Protein AF-A0A120KND1-F1 (afdb_monomer_lite)

pLDDT: mean 85.4, std 10.32, range [51.56, 97.69]

Foldseek 3Di:
DAFDQLPCVVFAFDQPDFDFFWWKKFWQAFNDPFWKFKAFPPPRHTPDTRVPDDGGDIDGGDGQQRIWMAARPPRDIDRQRHPDDPLAQKTKTFACAWDAGPNDTDGGGKIKIFGDNPSPPGPSRRRTIMIIHHDDDPCVVVVVVVVVVVVVVVVVVVVD

InterPro domains:
  IPR013424 PEP-CTERM protein-sorting domain [TIGR02595] (135-158)

Structure (mmCIF, N/CA/C/O backbone):
data_AF-A0A120KND1-F1
#
_entry.id   AF-A0A120KND1-F1
#
loop_
_atom_site.group_PDB
_atom_site.id
_atom_site.type_symbol
_atom_site.label_atom_id
_atom_site.label_alt_id
_atom_site.label_comp_id
_atom_site.label_asym_id
_atom_site.label_entity_id
_atom_site.label_seq_id
_atom_site.pdbx_PDB_ins_code
_atom_site.Cartn_x
_atom_site.Cartn_y
_atom_site.Cartn_z
_atom_site.occupancy
_atom_site.B_iso_or_equiv
_atom_site.auth_seq_id
_atom_site.auth_comp_id
_atom_site.auth_asym_id
_atom_site.auth_atom_id
_atom_site.pdbx_PDB_model_num
ATOM 1 N N . MET A 1 1 ? 4.975 -9.873 -11.084 1.00 61.88 1 MET A N 1
ATOM 2 C CA . MET A 1 1 ? 3.947 -9.880 -12.145 1.00 61.88 1 MET A CA 1
ATOM 3 C C . MET A 1 1 ? 3.722 -8.434 -12.538 1.00 61.88 1 MET A C 1
ATOM 5 O O . MET A 1 1 ? 3.664 -7.613 -11.629 1.00 61.88 1 MET A O 1
ATOM 9 N N . PHE A 1 2 ? 3.710 -8.134 -13.836 1.00 68.31 2 PHE A N 1
ATOM 10 C CA . PHE A 1 2 ? 3.497 -6.771 -14.323 1.00 68.31 2 PHE A CA 1
ATOM 11 C C . PHE A 1 2 ? 2.007 -6.435 -14.295 1.00 68.31 2 PHE A C 1
ATOM 13 O O . PHE A 1 2 ? 1.181 -7.310 -14.564 1.00 68.31 2 PHE A O 1
ATOM 20 N N . LEU A 1 3 ? 1.683 -5.206 -13.904 1.00 76.00 3 LEU A N 1
ATOM 21 C CA . LEU A 1 3 ? 0.335 -4.665 -14.043 1.00 76.00 3 LEU A CA 1
ATOM 22 C C . LEU A 1 3 ? 0.090 -4.277 -15.505 1.00 76.00 3 LEU A C 1
ATOM 24 O O . LEU A 1 3 ? 1.035 -4.056 -16.259 1.00 76.00 3 LEU A O 1
ATOM 28 N N . ASN A 1 4 ? -1.178 -4.235 -15.911 1.00 71.88 4 ASN A N 1
ATOM 29 C CA . ASN A 1 4 ? -1.518 -3.634 -17.195 1.00 71.88 4 ASN A CA 1
ATOM 30 C C . ASN A 1 4 ? -1.293 -2.117 -17.095 1.00 71.88 4 ASN A C 1
ATOM 32 O O . ASN A 1 4 ? -1.786 -1.537 -16.121 1.00 71.88 4 ASN A O 1
ATOM 36 N N . PRO A 1 5 ? -0.636 -1.491 -18.088 1.00 66.56 5 PRO A N 1
ATOM 37 C CA . PRO A 1 5 ? -0.456 -0.044 -18.119 1.00 66.56 5 PRO A CA 1
ATOM 38 C C . PRO A 1 5 ? -1.791 0.682 -17.958 1.00 66.56 5 PRO A C 1
ATOM 40 O O . PRO A 1 5 ? -2.790 0.299 -18.581 1.00 66.56 5 PRO A O 1
ATOM 43 N N . GLY A 1 6 ? -1.825 1.713 -17.115 1.00 63.78 6 GLY A N 1
ATOM 44 C CA . GLY A 1 6 ? -3.037 2.502 -16.884 1.00 63.78 6 GLY A CA 1
ATOM 45 C C . GLY A 1 6 ? -4.097 1.808 -16.020 1.00 63.78 6 GLY A C 1
ATOM 46 O O . GLY A 1 6 ? -5.257 2.223 -16.025 1.00 63.78 6 GLY A O 1
ATOM 47 N N . PHE A 1 7 ? -3.727 0.787 -15.242 1.00 74.19 7 PHE A N 1
ATOM 48 C CA . PHE A 1 7 ? -4.619 0.090 -14.304 1.00 74.19 7 PHE A CA 1
ATOM 49 C C . PHE A 1 7 ? -5.394 1.042 -13.366 1.00 74.19 7 PHE A C 1
ATOM 51 O O . PHE A 1 7 ? -6.547 0.785 -13.019 1.00 74.19 7 PHE A O 1
ATOM 58 N N . LEU A 1 8 ? -4.795 2.171 -12.980 1.00 75.50 8 LEU A N 1
ATOM 59 C CA . LEU A 1 8 ? -5.418 3.141 -12.075 1.00 75.50 8 LEU A CA 1
ATOM 60 C C . LEU A 1 8 ? -6.400 4.112 -12.759 1.00 75.50 8 LEU A C 1
ATOM 62 O O . LEU A 1 8 ? -6.982 4.964 -12.090 1.00 75.50 8 LEU A O 1
ATOM 66 N N . THR A 1 9 ? -6.640 3.986 -14.066 1.00 67.00 9 THR A N 1
ATOM 67 C CA . THR A 1 9 ? -7.580 4.859 -14.795 1.00 67.00 9 THR A CA 1
ATOM 68 C C . THR A 1 9 ? -9.056 4.543 -14.521 1.00 67.00 9 THR A C 1
ATOM 70 O O . THR A 1 9 ? -9.905 5.418 -14.683 1.00 67.00 9 THR A O 1
ATOM 73 N N . GLU A 1 10 ? -9.373 3.333 -14.050 1.00 63.75 10 GLU A N 1
ATOM 74 C CA . GLU A 1 10 ? -10.747 2.896 -13.744 1.00 63.75 10 GLU A CA 1
ATOM 75 C C . GLU A 1 10 ? -11.195 3.229 -12.307 1.00 63.75 10 GLU A C 1
ATOM 77 O O . GLU A 1 10 ? -12.347 3.001 -11.932 1.00 63.75 10 GLU A O 1
ATOM 82 N N . VAL A 1 11 ? -10.304 3.780 -11.478 1.00 73.06 11 VAL A N 1
ATOM 83 C CA . VAL A 1 11 ? -10.566 4.077 -10.063 1.00 73.06 11 VAL A CA 1
ATOM 84 C C . VAL A 1 11 ? -10.618 5.576 -9.801 1.00 73.06 11 VAL A C 1
ATOM 86 O O . VAL A 1 11 ? -9.903 6.374 -10.400 1.00 73.06 11 VAL A O 1
ATOM 89 N N . THR A 1 12 ? -11.487 5.991 -8.874 1.00 77.06 12 THR A N 1
ATOM 90 C CA . THR A 1 12 ? -11.653 7.418 -8.575 1.00 77.06 12 THR A CA 1
ATOM 91 C C . THR A 1 12 ? -10.551 7.905 -7.630 1.00 77.06 12 THR A C 1
ATOM 93 O O . THR A 1 12 ? -10.419 7.372 -6.517 1.00 77.06 12 THR A O 1
ATOM 96 N N . PRO A 1 13 ? -9.773 8.927 -8.027 1.00 77.75 13 PRO A N 1
ATOM 97 C CA . PRO A 1 13 ? -8.748 9.506 -7.172 1.00 77.75 13 PRO A CA 1
ATOM 98 C C . PRO A 1 13 ? -9.388 10.224 -5.977 1.00 77.75 13 PRO A C 1
ATOM 100 O O . PRO A 1 13 ? -10.381 10.941 -6.116 1.00 77.75 13 PRO A O 1
ATOM 103 N N . VAL A 1 14 ? -8.808 10.055 -4.787 1.00 73.94 14 VAL A N 1
ATOM 104 C CA . VAL A 1 14 ? -9.272 10.702 -3.554 1.00 73.94 14 VAL A CA 1
ATOM 105 C C . VAL A 1 14 ? -8.193 11.631 -3.023 1.00 73.94 14 VAL A C 1
ATOM 107 O O . VAL A 1 14 ? -7.256 11.214 -2.353 1.00 73.94 14 VAL A O 1
ATOM 110 N N . LYS A 1 15 ? -8.365 12.924 -3.308 1.00 68.19 15 LYS A N 1
ATOM 111 C CA . LYS A 1 15 ? -7.487 14.006 -2.832 1.00 68.19 15 LYS A CA 1
ATOM 112 C C . LYS A 1 15 ? -7.764 14.404 -1.376 1.00 68.19 15 LYS A C 1
ATOM 114 O O . LYS A 1 15 ? -6.949 15.055 -0.731 1.00 68.19 15 LYS A O 1
ATOM 119 N N . ALA A 1 16 ? -8.938 14.052 -0.853 1.00 54.69 16 ALA A N 1
ATOM 120 C CA . ALA A 1 16 ? -9.440 14.585 0.405 1.00 54.69 16 ALA A CA 1
ATOM 121 C C . ALA A 1 16 ? -9.124 13.663 1.595 1.00 54.69 16 ALA A C 1
ATOM 123 O O . ALA A 1 16 ? -9.810 12.668 1.812 1.00 54.69 16 ALA A O 1
ATOM 124 N N . GLN A 1 17 ? -8.156 14.115 2.397 1.00 70.38 17 GLN A N 1
ATOM 125 C CA . GLN A 1 17 ? -7.692 13.617 3.701 1.00 70.38 17 GLN A CA 1
ATOM 126 C C . GLN A 1 17 ? -6.566 12.571 3.663 1.00 70.38 17 GLN A C 1
ATOM 128 O O . GLN A 1 17 ? -6.691 11.554 2.981 1.00 70.38 17 GLN A O 1
ATOM 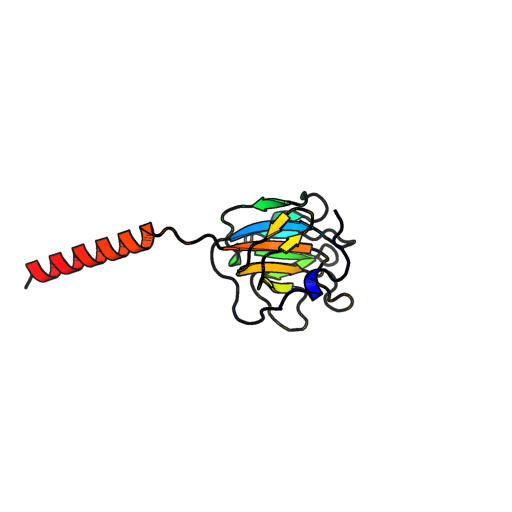133 N N . PRO A 1 18 ? -5.480 12.796 4.435 1.00 82.69 18 PRO A N 1
ATOM 134 C CA . PRO A 1 18 ? -4.481 11.772 4.684 1.00 82.69 18 PRO A CA 1
ATOM 135 C C . PRO A 1 18 ? -5.127 10.487 5.190 1.00 82.69 18 PRO A C 1
ATOM 137 O O . PRO A 1 18 ? -6.028 10.530 6.032 1.00 82.69 18 PRO A O 1
ATOM 140 N N . LEU A 1 19 ? -4.625 9.343 4.736 1.00 89.00 19 LEU A N 1
ATOM 141 C CA . LEU A 1 19 ? -4.941 8.083 5.389 1.00 89.00 19 LEU A CA 1
ATOM 142 C C . LEU A 1 19 ? -4.336 8.103 6.797 1.00 89.00 19 LEU A C 1
ATOM 144 O O . LEU A 1 19 ? -3.185 8.493 7.007 1.00 89.00 19 LEU A O 1
ATOM 148 N N . ILE A 1 20 ? -5.139 7.705 7.779 1.00 90.19 20 ILE A N 1
ATOM 149 C CA . ILE A 1 20 ? -4.747 7.656 9.189 1.00 90.19 20 ILE A CA 1
ATOM 150 C C . ILE A 1 20 ? -5.187 6.310 9.754 1.00 90.19 20 ILE A C 1
ATOM 152 O O . ILE A 1 20 ? -6.263 5.809 9.415 1.00 90.19 20 ILE A O 1
ATOM 156 N N . GLY A 1 21 ? -4.359 5.743 10.631 1.00 92.25 21 GLY A N 1
ATOM 157 C CA . GLY A 1 21 ? -4.658 4.525 11.371 1.00 92.25 21 GLY A CA 1
ATOM 158 C C . GLY A 1 21 ? -3.956 3.287 10.826 1.00 92.25 21 GLY A C 1
ATOM 159 O O . GLY A 1 21 ? -2.969 3.370 10.097 1.00 92.25 21 GLY A O 1
ATOM 160 N N . GLN A 1 22 ? -4.477 2.132 11.233 1.00 95.00 22 GLN A N 1
ATOM 161 C CA . GLN A 1 22 ? -3.908 0.824 10.935 1.00 95.00 22 GLN A CA 1
ATOM 162 C C . GLN A 1 22 ? -4.541 0.229 9.679 1.00 95.00 22 GLN A C 1
ATOM 164 O O . GLN A 1 22 ? -5.764 0.258 9.522 1.00 95.00 22 GLN A O 1
ATOM 169 N N . TYR A 1 23 ? -3.711 -0.332 8.806 1.00 95.62 23 TYR A N 1
ATOM 170 C CA . TYR A 1 23 ? -4.142 -0.959 7.563 1.00 95.62 23 TYR A CA 1
ATOM 171 C C . TYR A 1 23 ? -3.454 -2.305 7.360 1.00 95.62 23 TYR A C 1
ATOM 173 O O . TYR A 1 23 ? -2.273 -2.469 7.663 1.00 95.62 23 TYR A O 1
ATOM 181 N N . ASP A 1 24 ? -4.189 -3.245 6.778 1.00 97.06 24 ASP A N 1
ATOM 182 C CA . ASP A 1 24 ? -3.598 -4.409 6.138 1.00 97.06 24 ASP A CA 1
ATOM 183 C C . ASP A 1 24 ? -3.222 -4.008 4.713 1.00 97.06 24 ASP A C 1
ATOM 185 O O . ASP A 1 24 ? -4.067 -3.564 3.927 1.00 97.06 24 ASP A O 1
ATOM 189 N N . LEU A 1 25 ? -1.938 -4.124 4.395 1.00 97.69 25 LEU A N 1
ATOM 190 C CA . LEU A 1 25 ? -1.374 -3.710 3.119 1.00 97.69 25 LEU A CA 1
ATOM 191 C C . LEU A 1 25 ? -1.075 -4.928 2.271 1.00 97.69 25 LEU A C 1
ATOM 193 O O . LEU A 1 25 ? -0.472 -5.871 2.768 1.00 97.69 25 LEU A O 1
ATOM 197 N N . THR A 1 26 ? -1.441 -4.895 0.997 1.00 97.44 26 THR A N 1
ATOM 198 C CA . THR A 1 26 ? -1.127 -5.976 0.054 1.00 97.44 26 THR A CA 1
ATOM 199 C C . THR A 1 26 ? -0.433 -5.409 -1.167 1.00 97.44 26 THR A C 1
ATOM 201 O O . THR A 1 26 ? -0.915 -4.440 -1.755 1.00 97.44 26 THR A O 1
ATOM 204 N N . PHE A 1 27 ? 0.694 -6.006 -1.544 1.00 96.75 27 PHE A N 1
ATOM 205 C CA . PHE A 1 27 ? 1.410 -5.635 -2.757 1.00 96.75 27 PHE A CA 1
ATOM 206 C C . PHE A 1 27 ? 0.667 -6.170 -3.986 1.00 96.75 27 PHE A C 1
ATOM 208 O O . PHE A 1 27 ? 0.517 -7.382 -4.149 1.00 96.75 27 PHE A O 1
ATOM 215 N N . LEU A 1 28 ? 0.181 -5.271 -4.845 1.00 94.00 28 LEU A N 1
ATOM 216 C CA . LEU A 1 28 ? -0.609 -5.646 -6.023 1.00 94.00 28 LEU A CA 1
ATOM 217 C C . LEU A 1 28 ? 0.249 -5.846 -7.268 1.00 94.00 28 LEU A C 1
ATOM 219 O O . LEU A 1 28 ? -0.142 -6.590 -8.167 1.00 94.00 28 LEU A O 1
ATOM 223 N N . GLY A 1 29 ? 1.422 -5.219 -7.317 1.00 91.38 29 GLY A N 1
ATOM 224 C CA . GLY A 1 29 ? 2.350 -5.358 -8.427 1.00 91.38 29 GLY A CA 1
ATOM 225 C C . GLY A 1 29 ? 3.094 -4.074 -8.743 1.00 91.38 29 GLY A C 1
ATOM 226 O O . GLY A 1 29 ? 3.127 -3.132 -7.947 1.00 91.38 29 GLY A O 1
ATOM 227 N N . LYS A 1 30 ? 3.720 -4.092 -9.917 1.00 89.06 30 LYS A N 1
ATOM 228 C CA . LYS A 1 30 ? 4.513 -2.994 -10.452 1.00 89.06 30 LYS A CA 1
ATOM 229 C C . LYS A 1 30 ? 4.460 -2.958 -11.975 1.00 89.06 30 LYS A C 1
ATOM 231 O O . LYS A 1 30 ? 4.293 -4.009 -12.600 1.00 89.06 30 LYS A O 1
ATOM 236 N N . GLU A 1 31 ? 4.717 -1.789 -12.527 1.00 84.81 31 GLU A N 1
ATOM 237 C CA . GLU A 1 31 ? 5.106 -1.568 -13.920 1.00 84.81 31 GLU A CA 1
ATOM 238 C C . GLU A 1 31 ? 6.582 -1.116 -14.025 1.00 84.81 31 GLU A C 1
ATOM 240 O O . GLU A 1 31 ? 7.254 -1.433 -14.990 1.00 84.81 31 GLU A O 1
ATOM 245 N N . ALA A 1 32 ? 7.192 -0.633 -12.937 1.00 75.12 32 ALA A N 1
ATOM 246 C CA . ALA A 1 32 ? 8.507 0.015 -12.958 1.00 75.12 32 ALA A CA 1
ATOM 247 C C . ALA A 1 32 ? 9.705 -0.794 -13.486 1.00 75.12 32 ALA A C 1
ATOM 249 O O . ALA A 1 32 ? 9.902 -1.983 -13.166 1.00 75.12 32 ALA A O 1
ATOM 250 N N . ALA A 1 33 ? 10.627 -0.064 -14.121 1.00 76.94 33 ALA A N 1
ATOM 251 C CA . ALA A 1 33 ? 12.001 -0.490 -14.390 1.00 76.94 33 ALA A CA 1
ATOM 252 C C . ALA A 1 33 ? 12.923 -0.383 -13.155 1.00 76.94 33 ALA A C 1
ATOM 254 O O . ALA A 1 33 ? 13.848 -1.191 -13.016 1.00 76.94 33 ALA A O 1
ATOM 255 N N . TYR A 1 34 ? 12.674 0.568 -12.246 1.00 86.56 34 TYR A N 1
ATOM 256 C CA . TYR A 1 34 ? 13.499 0.780 -11.052 1.00 86.56 34 TYR A CA 1
ATOM 257 C C . TYR A 1 34 ? 13.005 0.004 -9.824 1.00 86.56 34 TYR A C 1
ATOM 259 O O . TYR A 1 34 ? 11.887 -0.512 -9.752 1.00 86.56 34 TYR A O 1
ATOM 267 N N . ASN A 1 35 ? 13.899 -0.117 -8.839 1.00 91.62 35 ASN A N 1
ATOM 268 C CA . ASN A 1 35 ? 13.675 -0.869 -7.607 1.00 91.62 35 ASN A CA 1
ATOM 269 C C . ASN A 1 35 ? 13.050 0.004 -6.512 1.00 91.62 35 ASN A C 1
ATOM 271 O O . ASN A 1 35 ? 13.749 0.442 -5.597 1.00 91.62 35 ASN A O 1
ATOM 275 N N . ASN A 1 36 ? 11.741 0.215 -6.587 1.00 93.25 36 ASN A N 1
ATOM 276 C CA . ASN A 1 36 ? 10.990 1.025 -5.632 1.00 93.25 36 ASN A CA 1
ATOM 277 C C . ASN A 1 36 ? 10.657 0.232 -4.368 1.00 93.25 36 ASN A C 1
ATOM 279 O O . ASN A 1 36 ? 10.415 -0.983 -4.410 1.00 93.25 36 ASN A O 1
ATOM 283 N N . SER A 1 37 ? 10.660 0.923 -3.230 1.00 95.62 37 SER A N 1
ATOM 284 C CA . SER A 1 37 ? 10.417 0.308 -1.925 1.00 95.62 37 SER A CA 1
ATOM 285 C C . SER A 1 37 ? 9.372 1.078 -1.131 1.00 95.62 37 SER A C 1
ATOM 287 O O . SER A 1 37 ? 9.364 2.302 -1.127 1.00 95.62 37 SER A O 1
ATOM 289 N N . LEU A 1 38 ? 8.525 0.357 -0.403 1.00 97.19 38 LEU A N 1
ATOM 290 C CA . LEU A 1 38 ? 7.748 0.906 0.700 1.00 97.19 38 LEU A CA 1
ATOM 291 C C . LEU A 1 38 ? 8.519 0.638 1.992 1.00 97.19 38 LEU A C 1
ATOM 293 O O . LEU A 1 38 ? 8.793 -0.516 2.330 1.00 97.19 38 LEU A O 1
ATOM 297 N N . LEU A 1 39 ? 8.845 1.697 2.717 1.00 96.88 39 LEU A N 1
ATOM 298 C CA . LEU A 1 39 ? 9.624 1.677 3.943 1.00 96.88 39 LEU A CA 1
ATOM 299 C C . LEU A 1 39 ? 8.780 2.088 5.146 1.00 96.88 39 LEU A C 1
ATOM 301 O O . LEU A 1 39 ? 7.876 2.914 5.028 1.00 96.88 39 LEU A O 1
ATOM 305 N N . ARG A 1 40 ? 9.144 1.589 6.326 1.00 96.25 40 ARG A N 1
ATOM 306 C CA . ARG A 1 40 ? 8.695 2.128 7.611 1.00 96.25 40 ARG A CA 1
ATOM 307 C C . ARG A 1 40 ? 9.727 3.108 8.162 1.00 96.25 40 ARG A C 1
ATOM 309 O O . ARG A 1 40 ? 10.925 2.815 8.214 1.00 96.25 40 ARG A O 1
ATOM 316 N N . MET A 1 41 ? 9.250 4.265 8.608 1.00 90.81 41 MET A N 1
ATOM 317 C CA . MET A 1 41 ? 10.038 5.299 9.265 1.00 90.81 41 MET A CA 1
ATOM 318 C C . MET A 1 41 ? 9.525 5.582 10.687 1.00 90.81 41 MET A C 1
ATOM 320 O O . MET A 1 41 ? 8.315 5.567 10.914 1.00 90.81 41 MET A O 1
ATOM 324 N N . PRO A 1 42 ? 10.430 5.883 11.641 1.00 82.88 42 PRO A N 1
ATOM 325 C CA . PRO A 1 42 ? 11.894 5.875 11.504 1.00 82.88 42 PRO A CA 1
ATOM 326 C C . PRO A 1 42 ? 12.463 4.443 11.392 1.00 82.88 42 PRO A C 1
ATOM 328 O O . PRO A 1 42 ? 11.843 3.493 11.852 1.00 82.88 42 PRO A O 1
ATOM 331 N N . GLY A 1 43 ? 13.646 4.286 10.782 1.00 80.44 43 GLY A N 1
ATOM 332 C CA . GLY A 1 43 ? 14.367 2.999 10.715 1.00 80.44 43 GLY A CA 1
ATOM 333 C C . GLY A 1 43 ? 14.603 2.427 9.311 1.00 80.44 43 GLY A C 1
ATOM 334 O O . GLY A 1 43 ? 15.494 1.601 9.155 1.00 80.44 43 GLY A O 1
ATOM 335 N N . SER A 1 44 ? 13.889 2.909 8.287 1.00 87.31 44 SER A N 1
ATOM 336 C CA . SER A 1 44 ? 14.013 2.451 6.886 1.00 87.31 44 SER A CA 1
ATOM 337 C C . SER A 1 44 ? 13.849 0.930 6.722 1.00 87.31 44 SER A C 1
ATOM 339 O O . SER A 1 44 ? 14.501 0.311 5.884 1.00 87.31 44 SER A O 1
ATOM 341 N N . GLU A 1 45 ? 12.987 0.313 7.536 1.00 95.25 45 GLU A N 1
ATOM 342 C CA . GLU A 1 45 ? 12.630 -1.101 7.383 1.00 95.25 45 GLU A CA 1
ATOM 343 C C . GLU A 1 45 ? 11.866 -1.275 6.068 1.00 95.25 45 GLU A C 1
ATOM 345 O O . GLU A 1 45 ? 10.856 -0.607 5.849 1.00 95.25 45 GLU A O 1
ATOM 350 N N . VAL A 1 46 ? 12.332 -2.171 5.199 1.00 96.00 46 VAL A N 1
ATOM 351 C CA . VAL A 1 46 ? 11.673 -2.457 3.922 1.00 96.00 46 VAL A CA 1
ATOM 352 C C . VAL A 1 46 ? 10.442 -3.324 4.170 1.00 96.00 46 VAL A C 1
ATOM 354 O O . VAL A 1 46 ? 10.554 -4.495 4.526 1.00 96.00 46 VAL A O 1
ATOM 357 N N . ILE A 1 47 ? 9.264 -2.750 3.948 1.00 97.25 47 ILE A N 1
ATOM 358 C CA . ILE A 1 47 ? 7.975 -3.437 4.067 1.00 97.25 47 ILE A CA 1
ATOM 359 C C . ILE A 1 47 ? 7.677 -4.205 2.785 1.00 97.25 47 ILE A C 1
ATOM 361 O O . ILE A 1 47 ? 7.393 -5.404 2.835 1.00 97.25 47 ILE A O 1
ATOM 365 N N . PHE A 1 48 ? 7.807 -3.518 1.650 1.00 97.44 48 PHE A N 1
ATOM 366 C CA . PHE A 1 48 ? 7.713 -4.091 0.314 1.00 97.44 48 PHE A CA 1
ATOM 367 C C . PHE A 1 48 ? 8.809 -3.528 -0.578 1.00 97.44 48 PHE A C 1
ATOM 369 O O . PHE A 1 48 ? 9.194 -2.370 -0.446 1.00 97.44 48 PHE A O 1
ATOM 376 N N . LYS A 1 49 ? 9.274 -4.337 -1.522 1.00 95.56 49 LYS A N 1
ATOM 377 C CA . LYS A 1 49 ? 10.208 -3.933 -2.565 1.00 95.56 49 LYS A CA 1
ATOM 378 C C . LYS A 1 49 ? 9.790 -4.580 -3.870 1.00 95.56 49 LYS A C 1
ATOM 380 O O . LYS A 1 49 ? 9.723 -5.804 -3.964 1.00 95.56 49 LYS A O 1
ATOM 385 N N . ASN A 1 50 ? 9.513 -3.758 -4.872 1.00 92.06 50 ASN A N 1
ATOM 386 C CA . ASN A 1 50 ? 8.826 -4.179 -6.090 1.00 92.06 50 ASN A CA 1
ATOM 387 C C . ASN A 1 50 ? 9.575 -5.259 -6.911 1.00 92.06 50 ASN A C 1
ATOM 389 O O . ASN A 1 50 ? 8.952 -5.963 -7.705 1.00 92.06 50 ASN A O 1
ATOM 393 N N . SER A 1 51 ? 10.888 -5.430 -6.712 1.00 91.12 51 SER A N 1
ATOM 394 C CA . SER A 1 51 ? 11.697 -6.469 -7.366 1.00 91.12 51 SER A CA 1
ATOM 395 C C . SER A 1 51 ? 11.729 -7.821 -6.667 1.00 91.12 51 SER A C 1
ATOM 397 O O . SER A 1 51 ? 12.140 -8.796 -7.294 1.00 91.12 51 SER A O 1
ATOM 399 N N . VAL A 1 52 ? 11.328 -7.904 -5.397 1.00 93.25 52 VAL A N 1
ATOM 400 C CA . VAL A 1 52 ? 11.443 -9.146 -4.606 1.00 93.25 52 VAL A CA 1
ATOM 401 C C . VAL A 1 52 ? 10.157 -9.540 -3.888 1.00 93.25 52 VAL A C 1
ATOM 403 O O . VAL A 1 52 ? 9.956 -10.721 -3.628 1.00 93.25 52 VAL A O 1
ATOM 406 N N . THR A 1 53 ? 9.280 -8.587 -3.579 1.00 95.06 53 THR A N 1
ATOM 407 C CA . THR A 1 53 ? 7.984 -8.853 -2.953 1.00 95.06 53 THR A CA 1
ATOM 408 C C . THR A 1 53 ? 7.064 -9.565 -3.935 1.00 95.06 53 THR A C 1
ATOM 410 O O . THR A 1 53 ? 6.899 -9.139 -5.082 1.00 95.06 53 THR A O 1
ATOM 413 N N . ALA A 1 54 ? 6.449 -10.655 -3.484 1.00 94.00 54 ALA A N 1
ATOM 414 C CA . ALA A 1 54 ? 5.513 -11.405 -4.306 1.00 94.00 54 ALA A CA 1
ATOM 415 C C . ALA A 1 54 ? 4.174 -10.660 -4.415 1.00 94.00 54 ALA A C 1
ATOM 417 O O . ALA A 1 54 ? 3.690 -10.067 -3.453 1.00 94.00 54 ALA A O 1
ATOM 418 N N . VAL A 1 55 ? 3.543 -10.705 -5.590 1.00 94.06 55 VAL A N 1
ATOM 419 C CA . VAL A 1 55 ? 2.189 -10.156 -5.755 1.00 94.06 55 VAL A CA 1
ATOM 420 C C . VAL A 1 55 ? 1.212 -10.940 -4.880 1.00 94.06 55 VAL A C 1
ATOM 422 O O . VAL A 1 55 ? 1.242 -12.169 -4.865 1.00 94.06 55 VAL A O 1
ATOM 425 N N . GLY A 1 56 ? 0.369 -10.221 -4.140 1.00 94.81 56 GLY A N 1
ATOM 426 C CA . GLY A 1 56 ? -0.546 -10.783 -3.146 1.00 94.81 56 GLY A CA 1
ATOM 427 C C . GLY A 1 56 ? 0.060 -10.916 -1.751 1.00 94.81 56 GLY A C 1
ATOM 428 O O . GLY A 1 56 ? -0.637 -11.317 -0.825 1.00 94.81 56 GLY A O 1
ATOM 429 N N . GLU A 1 57 ? 1.334 -10.565 -1.569 1.00 97.12 57 GLU A N 1
ATOM 430 C CA . GLU A 1 57 ? 1.959 -10.572 -0.253 1.00 97.12 57 GLU A CA 1
ATOM 431 C C . GLU A 1 57 ? 1.379 -9.465 0.638 1.00 97.12 57 GLU A C 1
ATOM 433 O O . GLU A 1 57 ? 1.336 -8.291 0.257 1.00 97.12 57 GLU A O 1
ATOM 438 N N . THR A 1 58 ? 0.946 -9.850 1.842 1.00 97.12 58 THR A N 1
ATOM 439 C CA . THR A 1 58 ? 0.269 -8.963 2.794 1.00 97.12 58 THR A CA 1
ATOM 440 C C . THR A 1 58 ? 1.138 -8.656 4.017 1.00 97.12 58 THR A C 1
ATOM 442 O O . THR A 1 58 ? 1.913 -9.488 4.501 1.00 97.12 58 THR A O 1
ATOM 445 N N . ARG A 1 59 ? 0.989 -7.441 4.547 1.00 97.38 59 ARG A N 1
ATOM 446 C CA . ARG A 1 59 ? 1.524 -6.978 5.831 1.00 97.38 59 ARG A CA 1
ATOM 447 C C . ARG A 1 59 ? 0.367 -6.449 6.661 1.00 97.38 59 ARG A C 1
ATOM 449 O O . ARG A 1 59 ? -0.304 -5.510 6.247 1.00 97.38 59 ARG A O 1
ATOM 456 N N . ALA A 1 60 ? 0.120 -7.082 7.800 1.00 95.81 60 ALA A N 1
ATOM 457 C CA . ALA A 1 60 ? -1.019 -6.757 8.647 1.00 95.81 60 ALA A CA 1
ATOM 458 C C . ALA A 1 60 ? -0.700 -5.631 9.636 1.00 95.81 60 ALA A C 1
ATOM 460 O O . ALA A 1 60 ? 0.443 -5.504 10.078 1.00 95.81 60 ALA A O 1
ATOM 461 N N . ASN A 1 61 ? -1.735 -4.885 10.033 1.00 94.38 61 ASN A N 1
ATOM 462 C CA . ASN A 1 61 ? -1.687 -3.906 11.127 1.00 94.38 61 ASN A CA 1
ATOM 463 C C . ASN A 1 61 ? -0.514 -2.911 11.012 1.00 94.38 61 ASN A C 1
ATOM 465 O O . ASN A 1 61 ? 0.310 -2.764 11.920 1.00 94.38 61 ASN A O 1
ATOM 469 N N . MET A 1 62 ? -0.419 -2.281 9.843 1.00 95.62 62 MET A N 1
ATOM 470 C CA . MET A 1 62 ? 0.583 -1.274 9.525 1.00 95.62 62 MET A CA 1
ATOM 471 C C . MET A 1 62 ? 0.036 0.126 9.791 1.00 95.62 62 MET A C 1
ATOM 473 O O . MET A 1 62 ? -1.004 0.497 9.244 1.00 95.62 62 MET A O 1
ATOM 477 N N . ASP A 1 63 ? 0.766 0.933 10.563 1.00 94.69 63 ASP A N 1
ATOM 478 C CA . ASP A 1 63 ? 0.445 2.351 10.724 1.00 94.69 63 ASP A CA 1
ATOM 479 C C . ASP A 1 63 ? 0.815 3.098 9.443 1.00 94.69 63 ASP A C 1
ATOM 481 O O . ASP A 1 63 ? 1.998 3.308 9.163 1.00 94.69 63 ASP A O 1
ATOM 485 N N . ILE A 1 64 ? -0.188 3.498 8.661 1.00 93.81 64 ILE A N 1
ATOM 486 C CA . ILE A 1 64 ? 0.026 4.102 7.342 1.00 93.81 64 ILE A CA 1
ATOM 487 C C . ILE A 1 64 ? 0.825 5.412 7.426 1.00 93.81 64 ILE A C 1
ATOM 489 O O . ILE A 1 64 ? 1.588 5.719 6.514 1.00 93.81 64 ILE A O 1
ATOM 493 N N . ALA A 1 65 ? 0.721 6.156 8.533 1.00 93.06 65 ALA A N 1
ATOM 494 C CA . ALA A 1 65 ? 1.439 7.418 8.716 1.00 93.06 65 ALA A CA 1
ATOM 495 C C . ALA A 1 65 ? 2.956 7.225 8.895 1.00 93.06 65 ALA A C 1
ATOM 497 O O . ALA A 1 65 ? 3.732 8.159 8.700 1.00 93.06 65 ALA A O 1
ATOM 498 N N . SER A 1 66 ? 3.385 6.010 9.245 1.00 94.31 66 SER A N 1
ATOM 499 C CA . SER A 1 66 ? 4.801 5.648 9.359 1.00 94.31 66 SER A CA 1
ATOM 500 C C . SER A 1 66 ? 5.431 5.245 8.025 1.00 94.31 66 SER A C 1
ATOM 502 O O . SER A 1 66 ? 6.630 4.970 7.978 1.00 94.31 66 SER A O 1
ATOM 504 N N . LEU A 1 67 ? 4.650 5.170 6.944 1.00 96.12 67 LEU A N 1
ATOM 505 C CA . LEU A 1 67 ? 5.084 4.555 5.696 1.00 96.12 67 LEU A CA 1
ATOM 506 C C . LEU A 1 67 ? 5.474 5.569 4.635 1.00 96.12 67 LEU A C 1
ATOM 508 O O . LEU A 1 67 ? 4.823 6.597 4.454 1.00 96.12 67 LEU A O 1
ATOM 512 N N . TRP A 1 68 ? 6.541 5.235 3.921 1.00 95.00 68 TRP A N 1
ATOM 513 C CA . TRP A 1 68 ? 7.161 6.090 2.923 1.00 95.00 68 TRP A CA 1
ATOM 514 C C . TRP A 1 68 ? 7.529 5.269 1.699 1.00 95.00 68 TRP A C 1
ATOM 516 O O . TRP A 1 68 ? 8.108 4.195 1.832 1.00 95.00 68 TRP A O 1
ATOM 526 N N . PHE A 1 69 ? 7.224 5.772 0.513 1.00 94.06 69 PHE A N 1
ATOM 527 C CA . PHE A 1 69 ? 7.818 5.253 -0.709 1.00 94.06 69 PHE A CA 1
ATOM 528 C C . PHE A 1 69 ? 9.228 5.800 -0.862 1.00 94.06 69 PHE A C 1
ATOM 530 O O . PHE A 1 69 ? 9.465 6.967 -0.564 1.00 94.06 69 PHE A O 1
ATOM 537 N N . GLU A 1 70 ? 10.143 4.962 -1.330 1.00 93.44 70 GLU A N 1
ATOM 538 C CA . GLU A 1 70 ? 11.485 5.323 -1.763 1.00 93.44 70 GLU A CA 1
ATOM 539 C C . GLU A 1 70 ? 11.644 4.953 -3.238 1.00 93.44 70 GLU A C 1
ATOM 541 O O . GLU A 1 70 ? 11.449 3.792 -3.622 1.00 93.44 70 GLU A O 1
ATOM 546 N N . SER A 1 71 ? 12.001 5.952 -4.042 1.00 91.31 71 SER A N 1
ATOM 547 C CA . SER A 1 71 ? 12.319 5.784 -5.456 1.00 91.31 71 SER A CA 1
ATOM 548 C C . SER A 1 71 ? 13.663 5.079 -5.622 1.00 91.31 71 SER A C 1
ATOM 550 O O . SER A 1 71 ? 14.682 5.502 -5.072 1.00 91.31 71 SER A O 1
ATOM 552 N N . GLY A 1 72 ? 13.684 4.017 -6.425 1.00 89.12 72 GLY A N 1
ATOM 553 C CA . GLY A 1 72 ? 14.915 3.326 -6.802 1.00 89.12 72 GLY A CA 1
ATOM 554 C C . GLY A 1 72 ? 15.788 4.108 -7.790 1.00 89.12 72 GLY A C 1
ATOM 555 O O . GLY A 1 72 ? 16.920 3.691 -8.033 1.00 89.12 72 GLY A O 1
ATOM 556 N N . LEU A 1 73 ? 15.271 5.198 -8.368 1.00 87.94 73 LEU A N 1
ATOM 557 C CA . LEU A 1 73 ? 15.972 6.046 -9.332 1.00 87.94 73 LEU A CA 1
ATOM 558 C C . LEU A 1 73 ? 16.872 7.079 -8.640 1.00 87.94 73 LEU A C 1
ATOM 560 O O . LEU A 1 73 ? 18.050 7.193 -8.975 1.00 87.94 73 LEU A O 1
ATOM 564 N N . ASP A 1 74 ? 16.314 7.841 -7.699 1.00 87.19 74 ASP A N 1
ATOM 565 C CA . ASP A 1 74 ? 16.958 9.014 -7.092 1.00 87.19 74 ASP A CA 1
ATOM 566 C C . ASP A 1 74 ? 17.014 8.961 -5.554 1.00 87.19 74 ASP A C 1
ATOM 568 O O . ASP A 1 74 ? 17.619 9.832 -4.926 1.00 87.19 74 ASP A O 1
ATOM 572 N N . GLY A 1 75 ? 16.420 7.934 -4.934 1.00 87.69 75 GLY A N 1
ATOM 573 C CA . GLY A 1 75 ? 16.339 7.793 -3.480 1.00 87.69 75 GLY A CA 1
ATOM 574 C C . GLY A 1 75 ? 15.369 8.771 -2.814 1.00 87.69 75 GLY A C 1
ATOM 575 O O . GLY A 1 75 ? 15.367 8.877 -1.585 1.00 87.69 75 GLY A O 1
ATOM 576 N N . ASN A 1 76 ? 14.557 9.500 -3.587 1.00 88.06 76 ASN A N 1
ATOM 577 C CA . ASN A 1 76 ? 13.565 10.413 -3.041 1.00 88.06 76 ASN A CA 1
ATOM 578 C C . ASN A 1 76 ? 12.524 9.644 -2.222 1.00 88.06 76 ASN A C 1
ATOM 580 O O . ASN A 1 76 ? 12.126 8.532 -2.579 1.00 88.06 76 ASN A O 1
ATOM 584 N N . ARG A 1 77 ? 12.078 10.253 -1.118 1.00 90.44 77 ARG A N 1
ATOM 585 C CA . ARG A 1 77 ? 11.152 9.639 -0.168 1.00 90.44 77 ARG A CA 1
ATOM 586 C C . ARG A 1 77 ? 9.896 10.469 0.002 1.00 90.44 77 ARG A C 1
ATOM 588 O O . ARG A 1 77 ? 9.967 11.652 0.328 1.00 90.44 77 ARG A O 1
ATOM 595 N N . LEU A 1 78 ? 8.744 9.824 -0.146 1.00 90.62 78 LEU A N 1
ATOM 596 C CA . LEU A 1 78 ? 7.434 10.464 -0.044 1.00 90.62 78 LEU A CA 1
ATOM 597 C C . LEU A 1 78 ? 6.516 9.679 0.885 1.00 90.62 78 LEU A C 1
ATOM 599 O O . LEU A 1 78 ? 6.473 8.453 0.833 1.00 90.62 78 LEU A O 1
ATOM 603 N N . ALA A 1 79 ? 5.768 10.389 1.726 1.00 91.69 79 ALA A N 1
ATOM 604 C CA . ALA A 1 79 ? 4.815 9.766 2.634 1.00 91.69 79 ALA A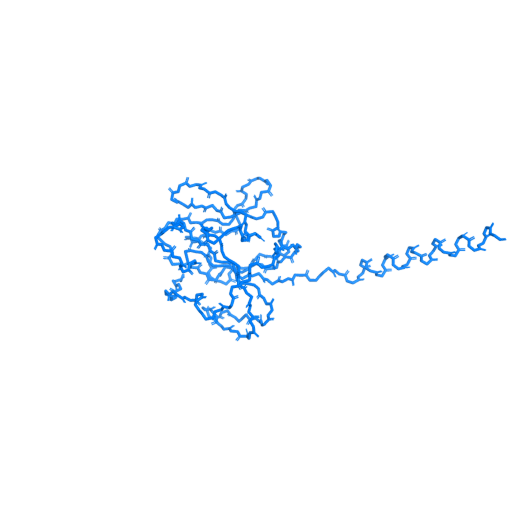 CA 1
ATOM 605 C C . ALA A 1 79 ? 3.733 9.014 1.841 1.00 91.69 79 ALA A C 1
ATOM 607 O O . ALA A 1 79 ? 3.136 9.560 0.916 1.00 91.69 79 ALA A O 1
ATOM 608 N N . ALA A 1 80 ? 3.460 7.765 2.219 1.00 92.19 80 ALA A N 1
ATOM 609 C CA . ALA A 1 80 ? 2.500 6.907 1.523 1.00 92.19 80 ALA A CA 1
ATOM 610 C C . ALA A 1 80 ? 1.036 7.248 1.849 1.00 92.19 80 ALA A C 1
ATOM 612 O O . ALA A 1 80 ? 0.118 6.803 1.163 1.00 92.19 80 ALA A O 1
ATOM 613 N N . ASN A 1 81 ? 0.804 8.008 2.919 1.00 90.19 81 ASN A N 1
ATOM 614 C CA . ASN A 1 81 ? -0.529 8.298 3.433 1.00 90.19 81 ASN A CA 1
ATOM 615 C C . ASN A 1 81 ? -1.082 9.659 3.004 1.00 90.19 81 ASN A C 1
ATOM 617 O O . ASN A 1 81 ? -2.223 9.974 3.336 1.00 90.19 81 ASN A O 1
ATOM 621 N N . VAL A 1 82 ? -0.291 10.474 2.310 1.00 83.44 82 VAL A N 1
ATOM 622 C CA . VAL A 1 82 ? -0.691 11.804 1.859 1.00 83.44 82 VAL A CA 1
ATOM 623 C C . VAL A 1 82 ? -0.563 11.851 0.349 1.00 83.44 82 VAL A C 1
ATOM 625 O O . VAL A 1 82 ? 0.443 11.435 -0.213 1.00 83.44 82 VAL A O 1
ATOM 628 N N . TRP A 1 83 ? -1.578 12.411 -0.296 1.00 83.88 83 TRP A N 1
ATOM 629 C CA . TRP A 1 83 ? -1.452 12.953 -1.637 1.00 83.88 83 TRP A CA 1
ATOM 630 C C . TRP A 1 83 ? -1.180 14.460 -1.486 1.00 83.88 83 TRP A C 1
ATOM 632 O O . TRP A 1 83 ? -2.129 15.214 -1.271 1.00 83.88 83 TRP A O 1
ATOM 642 N N . PRO A 1 84 ? 0.095 14.903 -1.513 1.00 65.56 84 PRO A N 1
ATOM 643 C CA . PRO A 1 84 ? 0.443 16.279 -1.173 1.00 65.56 84 PRO A CA 1
ATOM 644 C C . PRO A 1 84 ? -0.034 17.275 -2.233 1.00 65.56 84 PRO A C 1
ATOM 646 O O . PRO A 1 84 ? -0.686 18.240 -1.862 1.00 65.56 84 PRO A O 1
ATOM 649 N N . ASP A 1 85 ? 0.193 17.001 -3.526 1.00 72.62 85 ASP A N 1
ATOM 650 C CA . ASP A 1 85 ? -0.152 17.908 -4.632 1.00 72.62 85 ASP A CA 1
ATOM 651 C C . ASP A 1 85 ? -0.417 17.158 -5.949 1.00 72.62 85 ASP A C 1
ATOM 653 O O . ASP A 1 85 ? -0.083 15.979 -6.097 1.00 72.62 85 ASP A O 1
ATOM 657 N N . ASP A 1 86 ? -0.993 17.837 -6.948 1.00 67.81 86 ASP A N 1
ATOM 658 C CA . ASP A 1 86 ? -1.281 17.241 -8.263 1.00 67.81 86 ASP A CA 1
ATOM 659 C C . ASP A 1 86 ? -0.007 16.833 -9.039 1.00 67.81 86 ASP A C 1
ATOM 661 O O . ASP A 1 86 ? -0.086 15.963 -9.902 1.00 67.81 86 ASP A O 1
ATOM 665 N N . ASP A 1 87 ? 1.169 17.341 -8.663 1.00 64.62 87 ASP A N 1
ATOM 666 C CA . ASP A 1 87 ? 2.476 16.937 -9.215 1.00 64.62 87 ASP A CA 1
ATOM 667 C C . ASP A 1 87 ? 3.231 15.913 -8.342 1.00 64.62 87 ASP A C 1
ATOM 669 O O . ASP A 1 87 ? 4.400 15.614 -8.577 1.00 64.62 87 ASP A O 1
ATOM 673 N N . SER A 1 88 ? 2.577 15.361 -7.316 1.00 76.94 88 SER A N 1
ATOM 674 C CA . SER A 1 88 ? 3.152 14.302 -6.483 1.00 76.94 88 SER A CA 1
ATOM 675 C C . SER A 1 88 ? 3.335 12.993 -7.252 1.00 76.94 88 SER A C 1
ATOM 677 O O . SER A 1 88 ? 2.460 12.623 -8.024 1.00 76.94 88 SER A O 1
ATOM 679 N N . CYS A 1 89 ? 4.406 12.257 -6.939 1.00 86.50 89 CYS A N 1
ATOM 680 C CA . CYS A 1 89 ? 4.632 10.854 -7.311 1.00 86.50 89 CYS A CA 1
ATOM 681 C C . CYS A 1 89 ? 3.727 9.850 -6.565 1.00 86.50 89 CYS A C 1
ATOM 683 O O . CYS A 1 89 ? 3.819 8.658 -6.821 1.00 86.50 89 CYS A O 1
ATOM 685 N N . VAL A 1 90 ? 2.896 10.280 -5.611 1.00 88.94 90 VAL A N 1
ATOM 686 C CA . VAL A 1 90 ? 1.983 9.398 -4.868 1.00 88.94 90 VAL A CA 1
ATOM 687 C C . VAL A 1 90 ? 0.543 9.781 -5.180 1.00 88.94 90 VAL A C 1
ATOM 689 O O . VAL A 1 90 ? 0.169 10.960 -5.164 1.00 88.94 90 VAL A O 1
ATOM 692 N N . ARG A 1 91 ? -0.293 8.769 -5.415 1.00 88.31 91 ARG A N 1
ATOM 693 C CA . ARG A 1 91 ? -1.741 8.916 -5.547 1.00 88.31 91 ARG A CA 1
ATOM 694 C C . ARG A 1 91 ? -2.484 7.895 -4.719 1.00 88.31 91 ARG A C 1
ATOM 696 O O . ARG A 1 91 ? -2.092 6.738 -4.618 1.00 88.31 91 ARG A O 1
ATOM 703 N N . ILE A 1 92 ? -3.602 8.345 -4.165 1.00 89.56 92 ILE A N 1
ATOM 704 C CA . ILE A 1 92 ? -4.506 7.513 -3.384 1.00 89.56 92 ILE A CA 1
ATOM 705 C C . ILE A 1 92 ? -5.849 7.484 -4.102 1.00 89.56 92 ILE A C 1
ATOM 707 O O . ILE A 1 92 ? -6.427 8.523 -4.427 1.00 89.56 92 ILE A O 1
ATOM 711 N N . PHE A 1 93 ? -6.354 6.282 -4.328 1.00 89.06 93 PHE A N 1
ATOM 712 C CA . PHE A 1 93 ? -7.642 6.019 -4.948 1.00 89.06 93 PHE A CA 1
ATOM 713 C C . PHE A 1 93 ? -8.502 5.239 -3.971 1.00 89.06 93 PHE A C 1
ATOM 715 O O . PHE A 1 93 ? -7.998 4.442 -3.179 1.00 89.06 93 PHE A O 1
ATOM 722 N N . ARG A 1 94 ? -9.814 5.447 -4.028 1.00 89.75 94 ARG A N 1
ATOM 723 C CA . ARG A 1 94 ? -10.765 4.667 -3.237 1.00 89.75 94 ARG A CA 1
ATOM 724 C C . ARG A 1 94 ? -11.604 3.816 -4.166 1.00 89.75 94 ARG A C 1
ATOM 726 O O . ARG A 1 94 ? -12.180 4.323 -5.125 1.00 89.75 94 ARG A O 1
ATOM 733 N N . LEU A 1 95 ? -11.727 2.539 -3.828 1.00 89.69 95 LEU A N 1
ATOM 734 C CA . LEU A 1 95 ? -12.591 1.628 -4.561 1.00 89.69 95 LEU A CA 1
ATOM 735 C C . LEU A 1 95 ? -14.058 1.955 -4.295 1.00 89.69 95 LEU A C 1
ATOM 737 O O . LEU A 1 95 ? -14.519 1.943 -3.147 1.00 89.69 95 LEU A O 1
ATOM 741 N N . LEU A 1 96 ? -14.790 2.246 -5.367 1.00 88.38 96 LEU A N 1
ATOM 742 C CA . LEU A 1 96 ? -16.233 2.489 -5.324 1.00 88.38 96 LEU A CA 1
ATOM 743 C C . LEU A 1 96 ? -17.045 1.197 -5.475 1.00 88.38 96 LEU A C 1
ATOM 745 O O . LEU A 1 96 ? -18.193 1.141 -5.023 1.00 88.38 96 LEU A O 1
ATOM 749 N N . GLU A 1 97 ? -16.419 0.167 -6.038 1.00 89.69 97 GLU A N 1
ATOM 750 C CA . GLU A 1 97 ? -16.977 -1.150 -6.332 1.00 89.69 97 GLU A CA 1
ATOM 751 C C . GLU A 1 97 ? -15.922 -2.229 -6.048 1.00 89.69 97 GLU A C 1
ATOM 753 O O . GLU A 1 97 ? -14.738 -1.920 -5.884 1.00 89.69 97 GLU A O 1
ATOM 758 N N . ASP A 1 98 ? -16.361 -3.481 -5.930 1.00 91.88 98 ASP A N 1
ATOM 759 C CA . ASP A 1 98 ? -15.455 -4.620 -5.781 1.00 91.88 98 ASP A CA 1
ATOM 760 C C . ASP A 1 98 ? -14.707 -4.859 -7.100 1.00 91.88 98 ASP A C 1
ATOM 762 O O . ASP A 1 98 ? -15.285 -4.735 -8.179 1.00 91.88 98 ASP A O 1
ATOM 766 N N . MET A 1 99 ? -13.432 -5.237 -7.029 1.00 89.38 99 MET A N 1
ATOM 767 C CA . MET A 1 99 ? -12.631 -5.530 -8.218 1.00 89.38 99 MET A CA 1
ATOM 768 C C . MET A 1 99 ? -11.619 -6.645 -7.962 1.00 89.38 99 MET A C 1
ATOM 770 O O . MET A 1 99 ? -11.296 -6.966 -6.820 1.00 89.38 99 MET A O 1
ATOM 774 N N . THR A 1 100 ? -11.086 -7.232 -9.033 1.00 89.75 100 THR A N 1
ATOM 775 C CA . THR A 1 100 ? -10.001 -8.218 -8.946 1.00 89.75 100 THR A CA 1
ATOM 776 C C . THR A 1 100 ? -8.775 -7.701 -9.683 1.00 89.75 100 THR A C 1
ATOM 778 O O . THR A 1 100 ? -8.870 -7.320 -10.845 1.00 89.75 100 THR A O 1
ATOM 781 N N . VAL A 1 101 ? -7.619 -7.730 -9.022 1.00 86.56 101 VAL A N 1
ATOM 782 C CA . VAL A 1 101 ? -6.332 -7.276 -9.568 1.00 86.56 101 VAL A CA 1
ATOM 783 C C . VAL A 1 101 ? -5.328 -8.399 -9.406 1.00 86.56 101 VAL A C 1
ATOM 785 O O . VAL A 1 101 ? -5.087 -8.826 -8.283 1.00 86.56 101 VAL A O 1
ATOM 788 N N . ASN A 1 102 ? -4.747 -8.912 -10.491 1.00 84.75 102 ASN A N 1
ATOM 789 C CA . ASN A 1 102 ? -3.783 -10.022 -10.421 1.00 84.75 102 ASN A CA 1
ATOM 790 C C . ASN A 1 102 ? -4.277 -11.215 -9.571 1.00 84.75 102 ASN A C 1
ATOM 792 O O . ASN A 1 102 ? -3.527 -11.793 -8.790 1.00 84.75 102 ASN A O 1
ATOM 796 N N . SER A 1 103 ? -5.554 -11.590 -9.718 1.00 87.62 103 SER A N 1
ATOM 797 C CA . SER A 1 103 ? -6.236 -12.632 -8.919 1.00 87.62 103 SER A CA 1
ATOM 798 C C . SER A 1 103 ? -6.434 -12.309 -7.428 1.00 87.62 103 SER A C 1
ATOM 800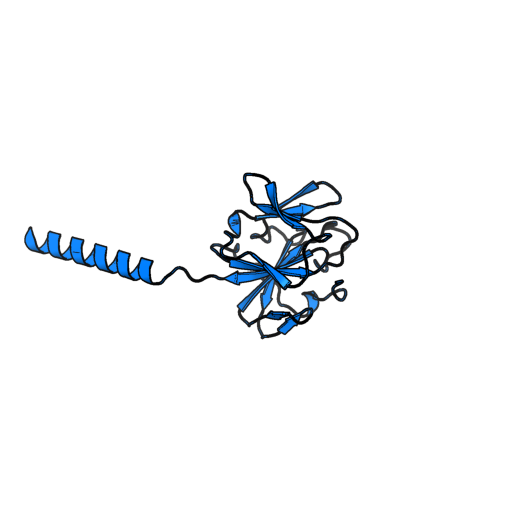 O O . SER A 1 103 ? -6.853 -13.174 -6.661 1.00 87.62 103 SER A O 1
ATOM 802 N N . ILE A 1 104 ? -6.174 -11.073 -7.006 1.00 90.69 104 ILE A N 1
ATOM 803 C CA . ILE A 1 104 ? -6.429 -10.574 -5.654 1.00 90.69 104 ILE A CA 1
ATOM 804 C C . ILE A 1 104 ? -7.786 -9.879 -5.659 1.00 90.69 104 ILE A C 1
ATOM 806 O O . ILE A 1 104 ? -7.994 -8.917 -6.398 1.00 90.69 104 ILE A O 1
ATOM 810 N N . PHE A 1 105 ? -8.706 -10.362 -4.829 1.00 92.94 105 PHE A N 1
ATOM 811 C CA . PHE A 1 105 ? -10.024 -9.758 -4.672 1.00 92.94 105 PHE A CA 1
ATOM 812 C C . PHE A 1 105 ? -9.959 -8.567 -3.712 1.00 92.94 105 PHE A C 1
ATOM 814 O O . PHE A 1 105 ? -9.539 -8.708 -2.562 1.00 92.94 105 PHE A O 1
ATOM 821 N N . LEU A 1 106 ? -10.388 -7.400 -4.185 1.00 93.06 106 LEU A N 1
ATOM 822 C CA . LEU A 1 106 ? -10.423 -6.153 -3.435 1.00 93.06 106 LEU A CA 1
ATOM 823 C C . LEU A 1 106 ? -11.873 -5.713 -3.263 1.00 93.06 106 LEU A C 1
ATOM 825 O O . LEU A 1 106 ? -12.648 -5.690 -4.217 1.00 93.06 106 LEU A O 1
ATOM 829 N N . THR A 1 107 ? -12.234 -5.343 -2.040 1.00 94.06 107 THR A N 1
ATOM 830 C CA . THR A 1 107 ? -13.601 -4.939 -1.709 1.00 94.06 107 THR A CA 1
ATOM 831 C C . THR A 1 107 ? -13.774 -3.429 -1.776 1.00 94.06 107 THR A C 1
ATOM 833 O O . THR A 1 107 ? -12.871 -2.668 -1.408 1.00 94.06 107 THR A O 1
ATOM 836 N N . LYS A 1 108 ? -14.982 -2.995 -2.124 1.00 91.38 108 LYS A N 1
ATOM 837 C CA . LYS A 1 108 ? -15.446 -1.614 -2.044 1.00 91.38 108 LYS A CA 1
ATOM 838 C C . LYS A 1 108 ? -15.029 -0.954 -0.731 1.00 91.38 108 LYS A C 1
ATOM 840 O O . LYS A 1 108 ? -15.201 -1.498 0.359 1.00 91.38 108 LYS A O 1
ATOM 845 N N . GLY A 1 109 ? -14.525 0.272 -0.835 1.00 89.06 109 GLY A N 1
ATOM 846 C CA . GLY A 1 109 ? -14.069 1.073 0.296 1.00 89.06 109 GLY A CA 1
ATOM 847 C C . GLY A 1 109 ? -12.613 0.846 0.703 1.00 89.06 109 GLY A C 1
ATOM 848 O O . GLY A 1 109 ? -12.116 1.636 1.502 1.00 89.06 109 GLY A O 1
ATOM 849 N N . MET A 1 110 ? -11.923 -0.158 0.150 1.00 92.81 110 MET A N 1
ATOM 850 C CA . MET A 1 110 ? -10.462 -0.235 0.235 1.00 92.81 110 MET A CA 1
ATOM 851 C C . MET A 1 110 ? -9.810 0.909 -0.546 1.00 92.81 110 MET A C 1
ATOM 853 O O . MET A 1 110 ? -10.417 1.502 -1.444 1.00 92.81 110 MET A O 1
ATOM 857 N N . TYR A 1 111 ? -8.558 1.197 -0.202 1.00 92.44 111 TYR A N 1
ATOM 858 C CA . TYR A 1 111 ? -7.746 2.184 -0.899 1.00 92.44 111 TYR A CA 1
ATOM 859 C C . TYR A 1 111 ? -6.704 1.502 -1.777 1.00 92.44 111 TYR A C 1
ATOM 861 O O . TYR A 1 111 ? -6.183 0.446 -1.420 1.00 92.44 111 TYR A O 1
ATOM 869 N N . LEU A 1 112 ? -6.384 2.129 -2.901 1.00 92.94 112 LEU A N 1
ATOM 870 C CA . LEU A 1 112 ? -5.195 1.839 -3.689 1.00 92.94 112 LEU A CA 1
ATOM 871 C C . LEU A 1 112 ? -4.234 3.004 -3.530 1.00 92.94 112 LEU A C 1
ATOM 873 O O . LEU A 1 112 ? -4.645 4.160 -3.606 1.00 92.94 112 LEU A O 1
ATOM 877 N N . ILE A 1 113 ? -2.969 2.694 -3.309 1.00 92.81 113 ILE A N 1
ATOM 878 C CA . ILE A 1 113 ? -1.895 3.666 -3.217 1.00 92.81 113 ILE A CA 1
ATOM 879 C C . ILE A 1 113 ? -0.951 3.353 -4.370 1.00 92.81 113 ILE A C 1
ATOM 881 O O . ILE A 1 113 ? -0.311 2.299 -4.376 1.00 92.81 113 ILE A O 1
ATOM 885 N N . GLY A 1 114 ? -0.952 4.240 -5.357 1.00 91.19 114 GLY A N 1
ATOM 886 C CA . GLY A 1 114 ? -0.050 4.211 -6.497 1.00 91.19 114 GLY A CA 1
ATOM 887 C C . GLY A 1 114 ? 1.145 5.114 -6.234 1.00 91.19 114 GLY A C 1
ATOM 888 O O . GLY A 1 114 ? 1.002 6.205 -5.671 1.00 91.19 114 GLY A O 1
ATOM 889 N N . PHE A 1 115 ? 2.316 4.648 -6.631 1.00 91.25 115 PHE A N 1
ATOM 890 C CA . PHE A 1 115 ? 3.561 5.395 -6.590 1.00 91.25 115 PHE A CA 1
ATOM 891 C C . PHE A 1 115 ? 4.168 5.403 -7.983 1.00 91.25 115 PHE A C 1
ATOM 893 O O . PHE A 1 115 ? 4.072 4.393 -8.671 1.00 91.25 115 PHE A O 1
ATOM 900 N N . ASN A 1 116 ? 4.795 6.520 -8.340 1.00 88.44 116 ASN A N 1
ATOM 901 C CA . ASN A 1 116 ? 5.613 6.689 -9.529 1.00 88.44 116 ASN A CA 1
ATOM 902 C C . ASN A 1 116 ? 7.040 7.061 -9.126 1.00 88.44 116 ASN A C 1
ATOM 904 O O . ASN A 1 116 ? 7.212 7.844 -8.197 1.00 88.44 116 ASN A O 1
ATOM 908 N N . ASP A 1 117 ? 8.062 6.541 -9.795 1.00 79.38 117 ASP A N 1
ATOM 909 C CA . ASP A 1 117 ? 9.461 6.902 -9.529 1.00 79.38 117 ASP A CA 1
ATOM 910 C C . ASP A 1 117 ? 9.957 8.083 -10.384 1.00 79.38 117 ASP A C 1
ATOM 912 O O . ASP A 1 117 ? 10.933 8.745 -10.020 1.00 79.38 117 ASP A O 1
ATOM 916 N N . MET A 1 118 ? 9.213 8.433 -11.441 1.00 73.62 118 MET A N 1
ATOM 917 C CA . MET A 1 118 ? 9.432 9.595 -12.307 1.00 73.62 118 MET A CA 1
ATOM 918 C C . MET A 1 118 ? 8.174 10.484 -12.392 1.00 73.62 118 MET A C 1
ATOM 920 O O . MET A 1 118 ? 7.498 10.500 -13.419 1.00 73.62 118 MET A O 1
ATOM 924 N N . CYS A 1 119 ? 7.867 11.270 -11.340 1.00 70.38 119 CYS A N 1
ATOM 925 C CA . CYS A 1 119 ? 6.614 12.059 -11.158 1.00 70.38 119 CYS A CA 1
ATOM 926 C C . CYS A 1 119 ? 6.164 12.945 -12.348 1.00 70.38 119 CYS A C 1
ATOM 928 O O . CYS A 1 119 ? 5.076 13.534 -12.336 1.00 70.38 119 CYS A O 1
ATOM 930 N N . THR A 1 120 ? 7.042 13.180 -13.319 1.00 66.00 120 THR A N 1
ATOM 931 C CA . THR A 1 120 ? 6.897 14.189 -14.370 1.00 66.00 120 THR A CA 1
ATOM 932 C C . THR A 1 120 ? 6.643 13.617 -15.758 1.00 66.00 120 THR A C 1
ATOM 934 O O . THR A 1 120 ? 6.139 14.360 -16.597 1.00 66.00 120 THR A O 1
ATOM 937 N N . VAL A 1 121 ? 6.970 12.348 -16.014 1.00 64.44 121 VAL A N 1
ATOM 938 C CA . VAL A 1 121 ? 6.913 11.762 -17.367 1.00 64.44 121 VAL A CA 1
ATOM 939 C C . VAL A 1 121 ? 5.834 10.698 -17.457 1.00 64.44 121 VAL A C 1
ATOM 941 O O . VAL A 1 121 ? 5.035 10.740 -18.390 1.00 64.44 121 VAL A O 1
ATOM 944 N N . ASP A 1 122 ? 5.777 9.823 -16.457 1.00 69.00 122 ASP A N 1
ATOM 945 C CA . ASP A 1 122 ? 4.740 8.811 -16.321 1.00 69.00 122 ASP A CA 1
ATOM 946 C C . ASP A 1 122 ? 3.842 9.176 -15.135 1.00 69.00 122 ASP A C 1
ATOM 948 O O . ASP A 1 122 ? 4.321 9.608 -14.084 1.00 69.00 122 ASP A O 1
ATOM 952 N N . ARG A 1 123 ? 2.526 9.173 -15.331 1.00 73.56 123 ARG A N 1
ATOM 953 C CA . ARG A 1 123 ? 1.545 9.660 -14.333 1.00 73.56 123 ARG A CA 1
ATOM 954 C C . ARG A 1 123 ? 0.349 8.725 -14.222 1.00 73.56 123 ARG A C 1
ATOM 956 O O . ARG A 1 123 ? -0.752 9.151 -13.870 1.00 73.56 123 ARG A O 1
ATOM 963 N N . ASP A 1 124 ? 0.553 7.463 -14.546 1.00 80.94 124 ASP A N 1
ATOM 964 C CA . ASP A 1 124 ? -0.390 6.382 -14.293 1.00 80.94 124 ASP A CA 1
ATOM 965 C C . ASP A 1 124 ? -0.200 5.744 -12.907 1.00 80.94 124 ASP A C 1
ATOM 967 O O . ASP A 1 124 ? -1.144 5.126 -12.416 1.00 80.94 124 ASP A O 1
ATOM 971 N N . PHE A 1 125 ? 0.919 6.023 -12.219 1.00 87.00 125 PHE A N 1
ATOM 972 C CA . PHE A 1 125 ? 1.185 5.666 -10.815 1.00 87.00 125 PHE A CA 1
ATOM 973 C C . PHE A 1 125 ? 1.223 4.155 -10.561 1.00 87.00 125 PHE A C 1
ATOM 975 O O . PHE A 1 125 ? 0.870 3.697 -9.465 1.00 87.00 125 PHE A O 1
ATOM 982 N N . ASP A 1 126 ? 1.609 3.374 -11.566 1.00 87.06 126 ASP A N 1
ATOM 983 C CA . ASP A 1 126 ? 1.632 1.915 -11.509 1.00 87.06 126 ASP A CA 1
ATOM 984 C C . ASP A 1 126 ? 3.039 1.311 -11.326 1.00 87.06 126 ASP A C 1
ATOM 986 O O . ASP A 1 126 ? 3.165 0.095 -11.128 1.00 87.06 126 ASP A O 1
ATOM 990 N N . ASP A 1 127 ? 4.078 2.147 -11.200 1.00 89.12 127 ASP A N 1
ATOM 991 C CA . ASP A 1 127 ? 5.448 1.744 -10.845 1.00 89.12 127 ASP A CA 1
ATOM 992 C C . ASP A 1 127 ? 5.515 0.912 -9.553 1.00 89.12 127 ASP A C 1
ATOM 994 O O . ASP A 1 127 ? 6.356 0.014 -9.389 1.00 89.12 1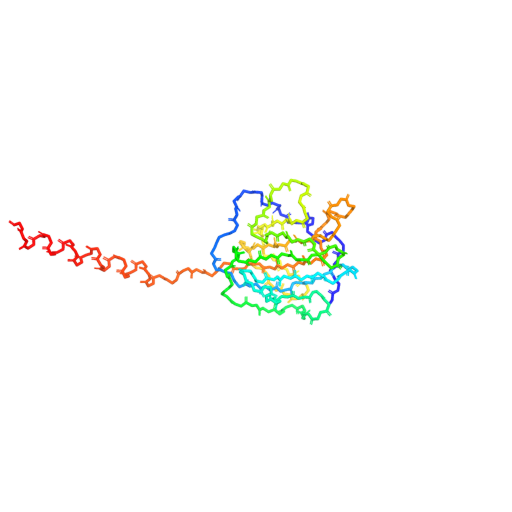27 ASP A O 1
ATOM 998 N N . MET A 1 128 ? 4.622 1.203 -8.607 1.00 91.94 128 MET A N 1
ATOM 999 C CA . MET A 1 128 ? 4.365 0.363 -7.446 1.00 91.94 128 MET A CA 1
ATOM 1000 C C . MET A 1 128 ? 2.943 0.592 -6.935 1.00 91.94 128 MET A C 1
ATOM 1002 O O . MET A 1 128 ? 2.591 1.710 -6.566 1.00 91.94 128 MET A O 1
ATOM 1006 N N . ILE A 1 129 ? 2.144 -0.477 -6.834 1.00 93.19 129 ILE A N 1
ATOM 1007 C CA . ILE A 1 129 ? 0.770 -0.386 -6.320 1.00 93.19 129 ILE A CA 1
ATOM 1008 C C . ILE A 1 129 ? 0.575 -1.250 -5.083 1.00 93.19 129 ILE A C 1
ATOM 1010 O O . ILE A 1 129 ? 0.911 -2.439 -5.043 1.00 93.19 129 ILE A O 1
ATOM 1014 N N . ILE A 1 130 ? -0.040 -0.641 -4.074 1.00 95.12 130 ILE A N 1
ATOM 1015 C CA . ILE A 1 130 ? -0.376 -1.271 -2.804 1.00 95.12 130 ILE A CA 1
ATOM 1016 C C . ILE A 1 130 ? -1.861 -1.057 -2.526 1.00 95.12 130 ILE A C 1
ATOM 1018 O O . ILE A 1 130 ? -2.351 0.067 -2.588 1.00 95.12 130 ILE A O 1
ATOM 1022 N N . SER A 1 131 ? -2.587 -2.114 -2.164 1.00 95.25 131 SER A N 1
ATOM 1023 C CA . SER A 1 131 ? -3.922 -1.950 -1.583 1.00 95.25 131 SER A CA 1
ATOM 1024 C C . SER A 1 131 ? -3.818 -1.751 -0.078 1.00 95.25 131 SER A C 1
ATOM 1026 O O . SER A 1 131 ? -3.062 -2.476 0.570 1.00 95.25 131 SER A O 1
ATOM 1028 N N . ALA A 1 132 ? -4.638 -0.872 0.484 1.00 95.38 132 ALA A N 1
ATOM 1029 C CA . ALA A 1 132 ? -4.763 -0.665 1.916 1.00 95.38 132 ALA A CA 1
ATOM 1030 C C . ALA A 1 132 ? -6.202 -0.938 2.378 1.00 95.38 132 ALA A C 1
ATOM 1032 O O . ALA A 1 132 ? -7.156 -0.266 1.971 1.00 95.38 132 ALA A O 1
ATOM 1033 N N . LYS A 1 133 ? -6.359 -1.926 3.263 1.00 95.44 133 LYS A N 1
ATOM 1034 C CA . LYS A 1 133 ? -7.623 -2.262 3.925 1.00 95.44 133 LYS A CA 1
ATOM 1035 C C . LYS A 1 133 ? -7.588 -1.761 5.362 1.00 95.44 133 LYS A C 1
ATOM 1037 O O . LYS A 1 133 ? -6.745 -2.200 6.135 1.00 95.44 133 LYS A O 1
ATOM 1042 N N . ALA A 1 134 ? -8.493 -0.855 5.722 1.00 92.38 134 ALA A N 1
ATOM 1043 C CA . ALA A 1 134 ? -8.542 -0.315 7.078 1.00 92.38 134 ALA A CA 1
ATOM 1044 C C . ALA A 1 134 ? -8.808 -1.429 8.103 1.00 92.38 134 ALA A C 1
ATOM 1046 O O . ALA A 1 134 ? -9.754 -2.206 7.947 1.00 92.38 134 ALA A O 1
ATOM 1047 N N . VAL A 1 135 ? -7.995 -1.474 9.158 1.00 92.00 135 VAL A N 1
ATOM 1048 C CA . VAL A 1 135 ? -8.186 -2.347 10.319 1.00 92.00 135 VAL A CA 1
ATOM 1049 C C . VAL A 1 135 ? -8.993 -1.562 11.355 1.00 92.00 135 VAL A C 1
ATOM 1051 O O . VAL A 1 135 ? -8.495 -0.569 11.893 1.00 92.00 135 VAL A O 1
ATOM 1054 N N . PRO A 1 136 ? -10.249 -1.949 11.646 1.00 81.56 136 PRO A N 1
ATOM 1055 C CA . PRO A 1 136 ? -11.053 -1.247 12.635 1.00 81.56 136 PRO A CA 1
ATOM 1056 C C . PRO A 1 136 ? -10.400 -1.309 14.015 1.00 81.56 136 PRO A C 1
ATOM 1058 O O . PRO A 1 136 ? -9.963 -2.372 14.460 1.00 81.56 136 PRO A O 1
ATOM 1061 N N . VAL A 1 137 ? -10.389 -0.181 14.729 1.00 75.00 137 VAL A N 1
ATOM 1062 C CA . VAL A 1 137 ? -9.971 -0.164 16.135 1.00 75.00 137 VAL A CA 1
ATOM 1063 C C . VAL A 1 137 ? -10.913 -1.082 16.926 1.00 75.00 137 VAL A C 1
ATOM 1065 O O . VAL A 1 137 ? -12.134 -0.928 16.806 1.00 75.00 137 VAL A O 1
ATOM 1068 N N . PRO A 1 138 ? -10.397 -2.025 17.737 1.00 72.75 138 PRO A N 1
ATOM 1069 C CA . PRO A 1 138 ? -11.240 -2.947 18.484 1.00 72.75 138 PRO A CA 1
ATOM 1070 C C . PRO A 1 138 ? -12.286 -2.206 19.324 1.00 72.75 138 PRO A C 1
ATOM 1072 O O . PRO A 1 138 ? -11.950 -1.330 20.124 1.00 72.75 138 PRO A O 1
ATOM 1075 N N . GLY A 1 139 ? -13.558 -2.601 19.203 1.00 68.38 139 GLY A N 1
ATOM 1076 C CA . GLY A 1 139 ? -14.672 -2.009 19.963 1.00 68.38 139 GLY A CA 1
ATOM 1077 C C . GLY A 1 139 ? -14.496 -2.070 21.487 1.00 68.38 139 GLY A C 1
ATOM 1078 O O . GLY A 1 139 ? -15.113 -1.299 22.219 1.00 68.38 139 GLY A O 1
ATOM 1079 N N . ALA A 1 140 ? -13.596 -2.932 21.969 1.00 73.44 140 ALA A N 1
ATOM 1080 C CA . ALA A 1 140 ? -13.185 -3.007 23.366 1.00 73.44 140 ALA A CA 1
ATOM 1081 C C . ALA A 1 140 ? -12.630 -1.679 23.907 1.00 73.44 140 ALA A C 1
ATOM 1083 O O . ALA A 1 140 ? -12.833 -1.387 25.082 1.00 73.44 140 ALA A O 1
ATOM 1084 N N . VAL A 1 141 ? -11.990 -0.847 23.073 1.00 77.12 141 VAL A N 1
ATOM 1085 C CA . VAL A 1 141 ? -11.524 0.487 23.490 1.00 77.12 141 VAL A CA 1
ATOM 1086 C C . VAL A 1 141 ? -12.713 1.367 23.870 1.00 77.12 141 VAL A C 1
ATOM 1088 O O . VAL A 1 141 ? -12.715 1.975 24.936 1.00 77.12 141 VAL A O 1
ATOM 1091 N N . TRP A 1 142 ? -13.770 1.361 23.057 1.00 79.06 142 TRP A N 1
ATOM 1092 C CA . TRP A 1 142 ? -14.990 2.115 23.339 1.00 79.06 142 TRP A CA 1
ATOM 1093 C C . TRP A 1 142 ? -15.715 1.603 24.584 1.00 79.06 142 TRP A C 1
ATOM 1095 O O . TRP A 1 142 ? -16.162 2.404 25.404 1.00 79.06 142 TRP A O 1
ATOM 1105 N N . LE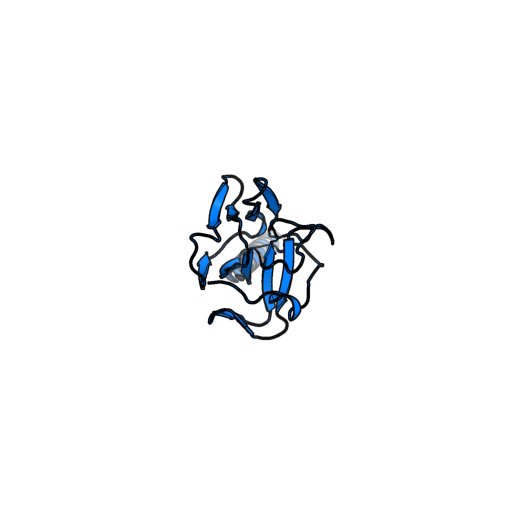U A 1 143 ? -15.781 0.281 24.768 1.00 81.19 143 LEU A N 1
ATOM 1106 C CA . LEU A 1 143 ? -16.364 -0.324 25.970 1.00 81.19 143 LEU A CA 1
ATOM 1107 C C . LEU A 1 143 ? -15.557 0.005 27.230 1.00 81.19 143 LEU A C 1
ATOM 1109 O O . LEU A 1 143 ? -16.145 0.306 28.266 1.00 81.19 143 LEU A O 1
ATOM 1113 N N . LEU A 1 144 ? -14.226 0.006 27.143 1.00 83.69 144 LEU A N 1
ATOM 1114 C CA . LEU A 1 144 ? -13.353 0.398 28.245 1.00 83.69 144 LEU A CA 1
ATOM 1115 C C . LEU A 1 144 ? -13.548 1.875 28.601 1.00 83.69 144 LEU A C 1
ATOM 1117 O O . LEU A 1 144 ? -13.699 2.199 29.778 1.00 83.69 144 LEU A O 1
ATOM 1121 N N . SER A 1 145 ? -13.599 2.765 27.607 1.00 82.12 145 SER A N 1
ATOM 1122 C CA . SER A 1 145 ? -13.864 4.191 27.822 1.00 82.12 145 SER A CA 1
ATOM 1123 C C . SER A 1 145 ? -15.243 4.432 28.441 1.00 82.12 145 SER A C 1
ATOM 1125 O O . SER A 1 145 ? -15.356 5.196 29.401 1.00 82.12 145 SER A O 1
ATOM 1127 N N . ALA A 1 146 ? -16.283 3.749 27.952 1.00 84.25 146 ALA A N 1
ATOM 1128 C CA . ALA A 1 146 ? -17.631 3.827 28.512 1.00 84.25 146 ALA A CA 1
ATOM 1129 C C . ALA A 1 146 ? -17.683 3.287 29.953 1.00 84.25 146 ALA A C 1
ATOM 1131 O O . ALA A 1 146 ? -18.286 3.909 30.829 1.00 84.25 146 ALA A O 1
ATOM 1132 N N . GLY A 1 147 ? -16.990 2.177 30.223 1.00 86.69 147 GLY A N 1
ATOM 1133 C CA . GLY A 1 147 ? -16.848 1.606 31.561 1.00 86.69 147 GLY A CA 1
ATOM 1134 C C . GLY A 1 147 ? -16.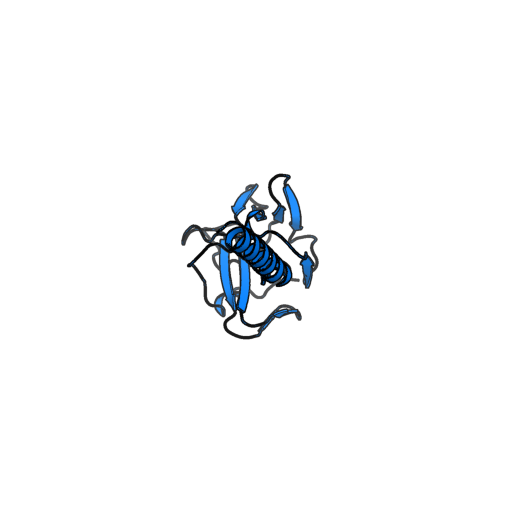149 2.559 32.532 1.00 86.69 147 GLY A C 1
ATOM 1135 O O . GLY A 1 147 ? -16.653 2.800 33.630 1.00 86.69 147 GLY A O 1
ATOM 1136 N N . LEU A 1 148 ? -15.035 3.174 32.119 1.00 86.38 148 LEU A N 1
ATOM 1137 C CA . LEU A 1 148 ? -14.315 4.158 32.933 1.00 86.38 148 LEU A CA 1
ATOM 1138 C C . LEU A 1 148 ? -15.182 5.385 33.245 1.00 86.38 148 LEU A C 1
ATOM 1140 O O . LEU A 1 148 ? -15.227 5.839 34.391 1.00 86.38 148 LEU A O 1
ATOM 1144 N N . ALA A 1 149 ? -15.894 5.906 32.241 1.00 86.94 149 ALA A N 1
ATOM 1145 C CA . ALA A 1 149 ? -16.800 7.037 32.411 1.00 86.94 149 ALA A CA 1
ATOM 1146 C C . ALA A 1 149 ? -17.933 6.713 33.400 1.00 86.94 149 ALA A C 1
ATOM 1148 O O . ALA A 1 149 ? -18.229 7.523 34.283 1.00 86.94 149 ALA A O 1
ATOM 1149 N N . GLY A 1 150 ? -18.508 5.508 33.315 1.00 86.38 150 GLY A N 1
ATOM 1150 C CA . GLY A 1 150 ? -19.521 5.020 34.253 1.00 86.38 150 GLY A CA 1
ATOM 1151 C C . GLY A 1 150 ? -19.015 4.968 35.698 1.00 86.38 150 GLY A C 1
ATOM 1152 O O . GLY A 1 150 ? -19.662 5.501 36.601 1.00 86.38 150 GLY A O 1
ATOM 1153 N N . VAL A 1 151 ? -17.819 4.415 35.924 1.00 86.75 151 VAL A N 1
ATOM 1154 C CA . VAL A 1 151 ? -17.210 4.318 37.265 1.00 86.75 151 VAL A CA 1
ATOM 1155 C C . VAL A 1 151 ? -16.916 5.702 37.860 1.00 86.75 151 VAL A C 1
ATOM 1157 O O . VAL A 1 151 ? -17.207 5.951 39.034 1.00 86.75 151 VAL A O 1
ATOM 1160 N N . ILE A 1 152 ? -16.382 6.634 37.064 1.00 87.75 152 ILE A N 1
ATOM 1161 C CA . ILE A 1 152 ? -16.121 8.012 37.512 1.00 87.75 152 ILE A CA 1
ATOM 1162 C C . ILE A 1 152 ? -17.436 8.730 37.850 1.00 87.75 152 ILE A C 1
ATOM 1164 O O . ILE A 1 152 ? -17.515 9.416 38.874 1.00 87.75 152 ILE A O 1
ATOM 1168 N N . GLY A 1 153 ? -18.476 8.547 37.031 1.00 84.56 153 GLY A N 1
ATOM 1169 C CA . GLY A 1 153 ? -19.809 9.105 37.266 1.00 84.56 153 GLY A CA 1
ATOM 1170 C C . GLY A 1 153 ? -20.433 8.619 38.578 1.00 84.56 153 GLY A C 1
ATOM 1171 O O . GLY A 1 153 ? -20.889 9.434 39.382 1.00 84.56 153 GLY A O 1
ATOM 1172 N N . MET A 1 154 ? -20.373 7.311 38.853 1.00 83.00 154 MET A N 1
ATOM 1173 C CA . MET A 1 154 ? -20.868 6.735 40.112 1.00 83.00 154 MET A CA 1
ATOM 1174 C C . MET A 1 154 ? -20.100 7.263 41.330 1.00 83.00 154 MET A C 1
ATOM 1176 O O . MET A 1 154 ? -20.698 7.597 42.353 1.00 83.00 154 MET A O 1
ATOM 1180 N N . ARG A 1 155 ? -18.776 7.419 41.218 1.00 80.94 155 ARG A N 1
ATOM 1181 C CA . ARG A 1 155 ? -17.943 7.931 42.316 1.00 80.94 155 ARG A CA 1
ATOM 1182 C C . ARG A 1 155 ? -18.234 9.395 42.659 1.00 80.94 155 ARG A C 1
ATOM 1184 O O . ARG A 1 155 ? -18.118 9.770 43.823 1.00 80.94 155 ARG A O 1
ATOM 1191 N N . ARG A 1 156 ? -18.608 10.220 41.674 1.00 75.19 156 ARG A N 1
ATOM 1192 C CA . ARG A 1 156 ? -19.018 11.618 41.900 1.00 75.19 156 ARG A CA 1
ATOM 1193 C C . ARG A 1 156 ? -20.385 11.710 42.569 1.00 75.19 156 ARG A C 1
ATOM 1195 O O . ARG A 1 156 ? -20.559 12.541 43.450 1.00 75.19 156 ARG A O 1
ATOM 1202 N N . ARG A 1 157 ? -21.313 10.822 42.207 1.00 71.69 157 ARG A N 1
ATOM 1203 C CA . ARG A 1 157 ? -22.654 10.767 42.803 1.00 71.69 157 ARG A CA 1
ATOM 1204 C C . ARG A 1 157 ? -22.654 10.294 44.263 1.00 71.69 157 ARG A C 1
ATOM 1206 O O . ARG A 1 157 ? -23.537 10.685 45.001 1.00 71.69 157 ARG A O 1
ATOM 1213 N N . ASN A 1 158 ? -21.653 9.518 44.683 1.00 66.62 158 ASN A N 1
ATOM 1214 C CA . ASN A 1 158 ? -21.488 9.098 46.083 1.00 66.62 158 ASN A CA 1
ATOM 1215 C C . ASN A 1 158 ? -20.745 10.125 46.966 1.00 66.62 158 ASN A C 1
ATOM 1217 O O . ASN A 1 158 ? -20.533 9.862 48.147 1.00 66.62 158 ASN A O 1
ATOM 1221 N N . ARG A 1 159 ? -20.270 11.245 46.402 1.00 59.69 159 ARG A N 1
ATOM 1222 C CA . ARG A 1 159 ? -19.598 12.334 47.140 1.00 59.69 159 ARG A CA 1
ATOM 1223 C C . ARG A 1 159 ? -20.443 13.611 47.254 1.00 59.69 159 ARG A C 1
ATOM 1225 O O . ARG A 1 159 ? -20.002 14.529 47.941 1.00 59.69 159 ARG A O 1
ATOM 1232 N N . ALA A 1 160 ? -21.583 13.671 46.568 1.00 51.56 160 ALA A N 1
ATOM 1233 C CA . ALA A 1 160 ? -22.622 14.688 46.731 1.00 51.56 160 ALA A CA 1
ATOM 1234 C C . ALA A 1 160 ? -23.737 14.114 47.610 1.00 51.56 160 ALA A C 1
ATOM 1236 O O . ALA A 1 160 ? -24.349 14.906 48.353 1.00 51.56 160 ALA A O 1
#

Organism: NCBI:txid888061

Radius of gyration: 19.23 Å; chains: 1; bounding box: 40×30×65 Å

Sequence (160 aa):
MFLNPGFLTEVTPVKAQPLIGQYDLTFLGKEAAYNNSLLRMPGSEVIFKNSVTAVGETRANMDIASLWFESGLDGNRLAANVWPDDDSCVRIFRLLEDMTVNSIFLTKGMYLIGFNDMCTVDRDFDDMIISAKAVPVPGAVWLLSAGLAGVIGMRRRNRA

Secondary structure (DSSP, 8-state):
-BPPTTGGGGSEE--SS---SEEEEEEEEB--SS--EEEETTTTEEEEETTTSPTT-EEEEEEGGGEEEE-TTT--EEETT----TT-SEEEEE-SS-EEETTEEE-TT-EEEEE-SSTTT--S--SEEEEEEE-PPPTHHHHHHHHHHHHHHHHHHT--